Protein AF-A0A8X6W849-F1 (afdb_monomer_lite)

Organism: Trichonephila clavipes (NCBI:txid2585209)

Secondary structure (DSSP, 8-state):
-PPPPPPP---TT---PPP---------EEE-TTT-EEEEE-SSS--EEEEPPPEEESSHHHHHHHT--GGGTTTEEEEEETTTTEEEEEE-TT-EEEE-HHHHHHHT--SEEEESS-----

Sequence (122 aa):
MTQLPLPITLNNGEWEVGLVDLIYPHTWYNIRNDNNIFGFDVGNGELLVRRVPPGCYETVPDILKGMHLELHQNKIEFIYHSVTKKVKIKLGDQARVVLYKGLAELLGFEPGEYKNQWKVHT

Foldseek 3Di:
DDDDDDDDDDPPPPDDDDDDDPPPPQDWLFFDPVQFKKWKDQQPPDIDIDGQDGDTHRAPVVSVVSVDDPVRCVAWPWDADPVVRAIAIDGDPNMKMAHAPRRQVSRVHDGGMDDDDDDDDD

Structure (mmCIF, N/CA/C/O backbone):
data_AF-A0A8X6W849-F1
#
_entry.id   AF-A0A8X6W849-F1
#
loop_
_atom_site.group_PDB
_atom_site.id
_atom_site.type_symbol
_atom_site.label_atom_id
_atom_site.label_alt_id
_atom_site.label_comp_id
_atom_site.label_asym_id
_atom_site.label_entity_id
_atom_site.label_seq_id
_atom_site.pdbx_PDB_ins_code
_atom_site.Cartn_x
_atom_site.Cartn_y
_atom_site.Cartn_z
_atom_site.occupancy
_atom_site.B_iso_or_equiv
_atom_site.auth_seq_id
_atom_site.auth_comp_id
_atom_site.auth_asym_id
_atom_site.auth_atom_id
_atom_site.pdbx_PDB_model_num
ATOM 1 N N . MET A 1 1 ? 40.664 3.142 -15.317 1.00 35.19 1 MET A N 1
ATOM 2 C CA . MET A 1 1 ? 40.661 3.902 -16.583 1.00 35.19 1 MET A CA 1
ATOM 3 C C . MET A 1 1 ? 39.587 3.309 -17.476 1.00 35.19 1 MET A C 1
ATOM 5 O O . MET A 1 1 ? 39.587 2.098 -17.643 1.00 35.19 1 MET A O 1
ATOM 9 N N . THR A 1 2 ? 38.655 4.113 -17.979 1.00 46.81 2 THR A N 1
ATOM 10 C CA . THR A 1 2 ? 37.614 3.688 -18.927 1.00 46.81 2 THR A CA 1
ATOM 11 C C . THR A 1 2 ? 38.080 4.011 -20.345 1.00 46.81 2 THR A C 1
ATOM 13 O O . THR A 1 2 ? 38.372 5.162 -20.658 1.00 46.81 2 THR A O 1
ATOM 16 N N . GLN A 1 3 ? 38.222 2.984 -21.180 1.00 65.44 3 GLN A N 1
ATOM 17 C CA . GLN A 1 3 ? 38.647 3.115 -22.574 1.00 65.44 3 GLN A CA 1
ATOM 18 C C . GLN A 1 3 ? 37.417 3.402 -23.448 1.00 65.44 3 GLN A C 1
ATOM 20 O O . GLN A 1 3 ? 36.373 2.777 -23.263 1.00 65.44 3 GLN A O 1
ATOM 25 N N . LEU A 1 4 ? 37.520 4.364 -24.369 1.00 64.75 4 LEU A N 1
ATOM 26 C CA . LEU A 1 4 ? 36.451 4.662 -25.327 1.00 64.75 4 LEU A CA 1
ATOM 27 C C . LEU A 1 4 ? 36.295 3.493 -26.319 1.00 64.75 4 LEU A C 1
ATOM 29 O O . LEU A 1 4 ? 37.313 2.955 -26.764 1.00 64.75 4 LEU A O 1
ATOM 33 N N . PRO A 1 5 ? 35.059 3.097 -26.677 1.00 63.44 5 PRO A N 1
ATOM 34 C CA . PRO A 1 5 ? 34.838 2.031 -27.646 1.00 63.44 5 PRO A CA 1
ATOM 35 C C . PRO A 1 5 ? 35.372 2.453 -29.019 1.00 63.44 5 PRO A C 1
ATOM 37 O O . PRO A 1 5 ? 35.095 3.554 -29.496 1.00 63.44 5 PRO A O 1
ATOM 40 N N . LEU A 1 6 ? 36.161 1.576 -29.641 1.00 78.94 6 LEU A N 1
ATOM 41 C CA . LEU A 1 6 ? 36.692 1.791 -30.984 1.00 78.94 6 LEU A CA 1
ATOM 42 C C . LEU A 1 6 ? 35.656 1.358 -32.035 1.00 78.94 6 LEU A C 1
ATOM 44 O O . LEU A 1 6 ? 34.946 0.375 -31.810 1.00 78.94 6 LEU A O 1
ATOM 48 N N . PRO A 1 7 ? 35.569 2.055 -33.181 1.00 75.75 7 PRO A N 1
ATOM 49 C CA . PRO A 1 7 ? 34.716 1.638 -34.287 1.00 75.75 7 PRO A CA 1
ATOM 50 C C . PRO A 1 7 ? 35.079 0.223 -34.746 1.00 75.75 7 PRO A C 1
ATOM 52 O O . PRO A 1 7 ? 36.253 -0.064 -34.988 1.00 75.75 7 PRO A O 1
ATOM 55 N N . ILE A 1 8 ? 34.080 -0.651 -34.883 1.00 73.38 8 ILE A N 1
ATOM 56 C CA . ILE A 1 8 ? 34.276 -1.974 -35.475 1.00 73.38 8 ILE A CA 1
ATOM 57 C C . ILE A 1 8 ? 34.063 -1.858 -36.988 1.00 73.38 8 ILE A C 1
ATOM 59 O O . ILE A 1 8 ? 33.007 -1.423 -37.450 1.00 73.38 8 ILE A O 1
ATOM 63 N N . THR A 1 9 ? 35.085 -2.193 -37.770 1.00 72.75 9 THR A N 1
ATOM 64 C CA . THR A 1 9 ? 34.986 -2.215 -39.232 1.00 72.75 9 THR A CA 1
ATOM 65 C C . THR A 1 9 ? 34.502 -3.595 -39.646 1.00 72.75 9 THR A C 1
ATOM 67 O O . THR A 1 9 ? 35.255 -4.565 -39.580 1.00 72.75 9 THR A O 1
ATOM 70 N N . LEU A 1 10 ? 33.231 -3.697 -40.032 1.00 70.88 10 LEU A N 1
ATOM 71 C CA . LEU A 1 10 ? 32.677 -4.929 -40.586 1.00 70.88 10 LEU A CA 1
ATOM 72 C C . LEU A 1 10 ? 33.149 -5.046 -42.037 1.00 70.88 10 LEU A C 1
ATOM 74 O O . LEU A 1 10 ? 32.701 -4.293 -42.902 1.00 70.88 10 LEU A O 1
ATOM 78 N N . ASN A 1 11 ? 34.087 -5.955 -42.298 1.00 70.50 11 ASN A N 1
ATOM 79 C CA . ASN A 1 11 ? 34.530 -6.239 -43.659 1.00 70.50 11 ASN A CA 1
ATOM 80 C C . ASN A 1 11 ? 33.366 -6.834 -44.469 1.00 70.50 11 ASN A C 1
ATOM 82 O O . ASN A 1 11 ? 32.551 -7.594 -43.944 1.00 70.50 11 ASN A O 1
ATOM 86 N N . ASN A 1 12 ? 33.279 -6.442 -45.742 1.00 67.38 12 ASN A N 1
ATOM 87 C CA . ASN A 1 12 ? 32.173 -6.718 -46.661 1.00 67.38 12 ASN A CA 1
ATOM 88 C C . ASN A 1 12 ? 31.688 -8.184 -46.627 1.00 67.38 12 ASN A C 1
ATOM 90 O O . ASN A 1 12 ? 32.234 -9.033 -47.324 1.00 67.38 12 ASN A O 1
ATOM 94 N N . GLY A 1 13 ? 30.612 -8.443 -45.876 1.00 65.25 13 GLY A N 1
ATOM 95 C CA . GLY A 1 13 ? 29.855 -9.699 -45.913 1.00 65.25 13 GLY A CA 1
ATOM 96 C C . GLY A 1 13 ? 30.163 -10.728 -44.820 1.00 65.25 13 GLY A C 1
ATOM 97 O O . GLY A 1 13 ? 29.490 -11.750 -44.786 1.00 65.25 13 GLY A O 1
ATOM 98 N N . GLU A 1 14 ? 31.111 -10.477 -43.912 1.00 71.25 14 GLU A N 1
ATOM 99 C CA . GLU A 1 14 ? 31.490 -11.427 -42.845 1.00 71.25 14 GLU A CA 1
ATOM 100 C C . GLU A 1 14 ? 30.859 -11.079 -41.488 1.00 71.25 14 GLU A C 1
ATOM 102 O O . GLU A 1 14 ? 31.530 -11.031 -40.457 1.00 71.25 14 GLU A O 1
ATOM 107 N N . TRP A 1 15 ? 29.561 -10.786 -41.467 1.00 74.69 15 TRP A N 1
ATOM 108 C CA . TRP A 1 15 ? 28.848 -10.588 -40.210 1.00 74.69 15 TRP A CA 1
ATOM 109 C C . TRP A 1 15 ? 27.483 -11.264 -40.240 1.00 74.69 15 TRP A C 1
ATOM 111 O O . TRP A 1 15 ? 26.757 -11.202 -41.228 1.00 74.69 15 TRP A O 1
ATOM 121 N N . GLU A 1 16 ? 27.128 -11.883 -39.119 1.00 69.06 16 GLU A N 1
ATOM 122 C CA . GLU A 1 16 ? 25.797 -12.413 -38.844 1.00 69.06 16 GLU A CA 1
ATOM 123 C C . GLU A 1 16 ? 25.226 -11.647 -37.647 1.00 69.06 16 GLU A C 1
ATOM 125 O O . GLU A 1 16 ? 25.902 -11.461 -36.633 1.00 69.06 16 GLU A O 1
ATOM 130 N N . VAL A 1 17 ? 23.987 -11.164 -37.759 1.00 73.25 17 VAL A N 1
ATOM 131 C CA . VAL A 1 17 ? 23.263 -10.554 -36.635 1.00 73.25 17 VAL A CA 1
ATOM 132 C C . VAL A 1 17 ? 22.345 -11.607 -36.036 1.00 73.25 17 VAL A C 1
ATOM 134 O O . VAL A 1 17 ? 21.417 -12.079 -36.687 1.00 73.25 17 VAL A O 1
ATOM 137 N N . GLY A 1 18 ? 22.597 -11.952 -34.776 1.00 75.31 18 GLY A N 1
ATOM 138 C CA . GLY A 1 18 ? 21.666 -12.702 -33.943 1.00 75.31 18 GLY A CA 1
ATOM 139 C C . GLY A 1 18 ? 20.829 -11.739 -33.109 1.00 75.31 18 GLY A C 1
ATOM 140 O O . GLY A 1 18 ? 21.379 -10.926 -32.366 1.00 75.31 18 GLY A O 1
ATOM 141 N N . LEU A 1 19 ? 19.505 -11.822 -33.222 1.00 78.12 19 LEU A N 1
ATOM 142 C CA . LEU A 1 19 ? 18.597 -11.127 -32.315 1.00 78.12 19 LEU A CA 1
ATOM 143 C C . LEU A 1 19 ? 18.503 -11.948 -31.028 1.00 78.12 19 LEU A C 1
ATOM 145 O O . LEU A 1 19 ? 18.169 -13.131 -31.074 1.00 78.12 19 LEU A O 1
ATOM 149 N N . VAL A 1 20 ? 18.833 -11.338 -29.893 1.00 73.56 20 VAL A N 1
ATOM 150 C CA . VAL A 1 20 ? 18.708 -11.982 -28.585 1.00 73.56 20 VAL A CA 1
ATOM 151 C C . VAL A 1 20 ? 17.791 -11.146 -27.707 1.00 73.56 20 VAL A C 1
ATOM 153 O O . VAL A 1 20 ? 17.987 -9.939 -27.562 1.00 73.56 20 VAL A O 1
ATOM 156 N N . ASP A 1 21 ? 16.797 -11.798 -27.113 1.00 68.38 21 ASP A N 1
ATOM 157 C CA . ASP A 1 21 ? 15.963 -11.186 -26.088 1.00 68.38 21 ASP A CA 1
ATOM 158 C C . ASP A 1 21 ? 16.651 -11.344 -24.731 1.00 68.38 21 ASP A C 1
ATOM 160 O O . ASP A 1 21 ? 16.772 -12.439 -24.179 1.00 68.38 21 ASP A O 1
ATOM 164 N N . LEU A 1 22 ? 17.110 -10.226 -24.175 1.00 68.88 22 LEU A N 1
ATOM 165 C CA . LEU A 1 22 ? 17.588 -10.153 -22.798 1.00 68.88 22 LEU A CA 1
ATOM 166 C C . LEU A 1 22 ? 16.388 -9.956 -21.872 1.00 68.88 22 LEU A C 1
ATOM 168 O O . LEU A 1 22 ? 15.987 -8.833 -21.569 1.00 68.88 22 LEU A O 1
ATOM 172 N N . ILE A 1 23 ? 15.819 -11.060 -21.395 1.00 64.31 23 ILE A N 1
ATOM 173 C CA . ILE A 1 23 ? 14.851 -11.019 -20.299 1.00 64.31 23 ILE A CA 1
ATOM 174 C C . ILE A 1 23 ? 15.654 -10.861 -19.007 1.00 64.31 23 ILE A C 1
ATOM 176 O O . ILE A 1 23 ? 16.239 -11.826 -18.525 1.00 64.31 23 ILE A O 1
ATOM 180 N N . TYR A 1 24 ? 15.716 -9.646 -18.458 1.00 59.03 24 TYR A N 1
ATOM 181 C CA . TYR A 1 24 ? 16.310 -9.389 -17.143 1.00 59.03 24 TYR A CA 1
ATOM 182 C C . TYR A 1 24 ? 15.243 -9.619 -16.059 1.00 59.03 24 TYR A C 1
ATOM 184 O O . TYR A 1 24 ? 14.346 -8.788 -15.909 1.00 59.03 24 TYR A O 1
ATOM 192 N N . PRO A 1 25 ? 15.281 -10.731 -15.301 1.00 58.06 25 PRO A N 1
ATOM 193 C CA . PRO A 1 25 ? 14.161 -11.132 -14.455 1.00 58.06 25 PRO A CA 1
ATOM 194 C C . PRO A 1 25 ? 14.149 -10.444 -13.080 1.00 58.06 25 PRO A C 1
ATOM 196 O O . PRO A 1 25 ? 13.380 -10.842 -12.208 1.00 58.06 25 PRO A O 1
ATOM 199 N N . HIS A 1 26 ? 14.962 -9.409 -12.847 1.00 53.34 26 HIS A N 1
ATOM 200 C CA . HIS A 1 26 ? 14.900 -8.672 -11.585 1.00 53.34 26 HIS A CA 1
ATOM 201 C C . HIS A 1 26 ? 13.834 -7.580 -11.656 1.00 53.34 26 HIS A C 1
ATOM 203 O O . HIS A 1 26 ? 14.068 -6.466 -12.122 1.00 53.34 26 HIS A O 1
ATOM 209 N N . THR A 1 27 ? 12.643 -7.907 -11.165 1.00 60.16 27 THR A N 1
ATOM 210 C CA . THR A 1 27 ? 11.601 -6.919 -10.881 1.00 60.16 27 THR A CA 1
ATOM 211 C C . THR A 1 27 ? 11.840 -6.350 -9.483 1.00 60.16 27 THR A C 1
ATOM 213 O O . THR A 1 27 ? 11.502 -6.987 -8.491 1.00 60.16 27 THR A O 1
ATOM 216 N N . TRP A 1 28 ? 12.449 -5.166 -9.386 1.00 66.62 28 TRP A N 1
ATOM 217 C CA . TRP A 1 28 ? 12.502 -4.419 -8.125 1.00 66.62 28 TRP A CA 1
ATOM 218 C C . TRP A 1 28 ? 11.228 -3.597 -7.938 1.00 66.62 28 TRP A C 1
ATOM 220 O O . TRP A 1 28 ? 10.753 -2.942 -8.870 1.00 66.62 28 TRP A O 1
ATOM 230 N N . TYR A 1 29 ? 10.709 -3.572 -6.714 1.00 78.62 29 TYR A N 1
ATOM 231 C CA . TYR A 1 29 ? 9.641 -2.664 -6.325 1.00 78.62 29 TYR A CA 1
ATOM 232 C C . TYR A 1 29 ? 10.256 -1.337 -5.879 1.00 78.62 29 TYR A C 1
ATOM 234 O O . TYR A 1 29 ? 10.886 -1.239 -4.825 1.00 78.62 29 TYR A O 1
ATOM 242 N N . ASN A 1 30 ? 10.091 -0.309 -6.710 1.00 86.00 30 ASN A N 1
ATOM 243 C CA . ASN A 1 30 ? 10.687 1.003 -6.477 1.00 86.00 30 ASN A CA 1
ATOM 244 C C . ASN A 1 30 ? 9.748 1.894 -5.663 1.00 86.00 30 ASN A C 1
ATOM 246 O O . ASN A 1 30 ? 8.722 2.364 -6.168 1.00 86.00 30 ASN A O 1
ATOM 250 N N . ILE A 1 31 ? 10.145 2.178 -4.425 1.00 90.31 31 ILE A N 1
ATOM 251 C CA . ILE A 1 31 ? 9.467 3.137 -3.557 1.00 90.31 31 ILE A CA 1
ATOM 252 C C . ILE A 1 31 ? 10.231 4.458 -3.594 1.00 90.31 31 ILE A C 1
ATOM 254 O O . ILE A 1 31 ? 11.437 4.524 -3.362 1.00 90.31 31 ILE A O 1
ATOM 258 N N . ARG A 1 32 ? 9.509 5.526 -3.902 1.00 90.56 32 ARG A N 1
ATOM 259 C CA . ARG A 1 32 ? 9.969 6.899 -4.078 1.00 90.56 32 ARG A CA 1
ATOM 260 C C . ARG A 1 32 ? 9.207 7.813 -3.120 1.00 90.56 32 ARG A C 1
ATOM 262 O O . ARG A 1 32 ? 8.144 7.469 -2.616 1.00 90.56 32 ARG A O 1
ATOM 269 N N . ASN A 1 33 ? 9.731 9.010 -2.882 1.00 91.06 33 ASN A N 1
ATOM 270 C CA . ASN A 1 33 ? 9.129 9.961 -1.937 1.00 91.06 33 ASN A CA 1
ATOM 271 C C . ASN A 1 33 ? 7.713 10.434 -2.316 1.00 91.06 33 ASN A C 1
ATOM 273 O O . ASN A 1 33 ? 7.003 10.975 -1.472 1.00 91.06 33 ASN A O 1
ATOM 277 N N . ASP A 1 34 ? 7.317 10.268 -3.575 1.00 90.44 34 ASP A N 1
ATOM 278 C CA . ASP A 1 34 ? 6.013 10.637 -4.121 1.00 90.44 34 ASP A CA 1
ATOM 279 C C . ASP A 1 34 ? 4.987 9.492 -4.082 1.00 90.44 34 ASP A C 1
ATOM 281 O O . ASP A 1 34 ? 3.788 9.751 -4.180 1.00 90.44 34 ASP A O 1
ATOM 285 N N . ASN A 1 35 ? 5.420 8.238 -3.902 1.00 90.31 35 ASN A N 1
ATOM 286 C CA . ASN A 1 35 ? 4.552 7.059 -3.978 1.00 90.31 35 ASN A CA 1
ATOM 287 C C . ASN A 1 35 ? 4.541 6.200 -2.697 1.00 90.31 35 ASN A C 1
ATOM 289 O O . ASN A 1 35 ? 4.007 5.097 -2.723 1.00 90.31 35 ASN A O 1
ATOM 293 N N . ASN A 1 36 ? 5.088 6.698 -1.581 1.00 93.56 36 ASN A N 1
ATOM 294 C CA . ASN A 1 36 ? 5.376 5.917 -0.371 1.00 93.56 36 ASN A CA 1
ATOM 295 C C . ASN A 1 36 ? 4.464 6.181 0.836 1.00 93.56 36 ASN A C 1
ATOM 297 O O . ASN A 1 36 ? 4.811 5.801 1.954 1.00 93.56 36 ASN A O 1
ATOM 301 N N . ILE A 1 37 ? 3.334 6.859 0.648 1.00 93.81 37 ILE A N 1
ATOM 302 C CA . ILE A 1 37 ? 2.473 7.320 1.746 1.00 93.81 37 ILE A CA 1
ATOM 303 C C . ILE A 1 37 ? 1.310 6.347 1.968 1.00 93.81 37 ILE A C 1
ATOM 305 O O . ILE A 1 37 ? 0.655 5.931 1.012 1.00 93.81 37 ILE A O 1
ATOM 309 N N . PHE A 1 38 ? 1.016 6.033 3.230 1.00 94.44 38 PHE A N 1
ATOM 310 C CA . PHE A 1 38 ? -0.197 5.327 3.649 1.00 94.44 38 PHE A CA 1
ATOM 311 C C . PHE A 1 38 ? -0.745 5.913 4.954 1.00 94.44 38 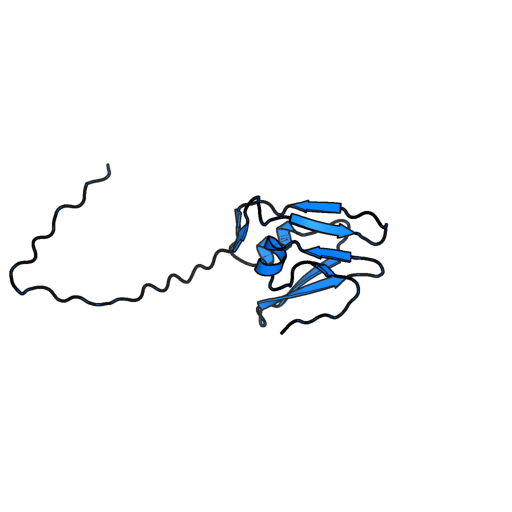PHE A C 1
ATOM 313 O O . PHE A 1 38 ? -0.001 6.463 5.768 1.00 94.44 38 PHE A O 1
ATOM 320 N N . GLY A 1 39 ? -2.058 5.816 5.142 1.00 93.75 39 GLY A N 1
ATOM 321 C CA . GLY A 1 39 ? -2.751 6.236 6.355 1.00 93.75 39 GLY A CA 1
ATOM 322 C C . GLY A 1 39 ? -3.327 5.043 7.109 1.00 93.75 39 GLY A C 1
ATOM 323 O O . GLY A 1 39 ? -3.683 4.034 6.501 1.00 93.75 39 GLY A O 1
ATOM 324 N N . PHE A 1 40 ? -3.444 5.149 8.425 1.00 93.00 40 PHE A N 1
ATOM 325 C CA . PHE A 1 40 ? -4.118 4.155 9.250 1.00 93.00 40 PHE A CA 1
ATOM 326 C C . PHE A 1 40 ? -4.758 4.794 10.483 1.00 93.00 40 PHE A C 1
ATOM 328 O O . PHE A 1 40 ? -4.277 5.796 11.000 1.00 93.00 40 PHE A O 1
ATOM 335 N N . ASP A 1 41 ? -5.839 4.192 10.957 1.00 92.19 41 ASP A N 1
ATOM 336 C CA . ASP A 1 41 ? -6.519 4.539 12.205 1.00 92.19 41 ASP A CA 1
ATOM 337 C C . ASP A 1 41 ? -6.903 3.228 12.887 1.00 92.19 41 ASP A C 1
ATOM 339 O O . ASP A 1 41 ? -7.435 2.303 12.267 1.00 92.19 41 ASP A O 1
ATOM 343 N N . VAL A 1 42 ? -6.568 3.135 14.168 1.00 89.38 42 VAL A N 1
ATOM 344 C CA . VAL A 1 42 ? -6.715 1.927 14.985 1.00 89.38 42 VAL A CA 1
ATOM 345 C C . VAL A 1 42 ? -8.060 1.867 15.714 1.00 89.38 42 VAL A C 1
ATOM 347 O O . VAL A 1 42 ? -8.191 1.151 16.711 1.00 89.38 42 VAL A O 1
ATOM 350 N N . GLY A 1 43 ? -9.050 2.625 15.247 1.00 86.25 43 GLY A N 1
ATOM 351 C CA . GLY A 1 43 ? -10.375 2.751 15.849 1.00 86.25 43 GLY A CA 1
ATOM 352 C C . GLY A 1 43 ? -10.456 3.836 16.923 1.00 86.25 43 GLY A C 1
ATOM 353 O O . GLY A 1 43 ? -11.405 3.846 17.699 1.00 86.25 43 GLY A O 1
ATOM 354 N N . ASN A 1 44 ? -9.470 4.736 17.000 1.00 86.12 44 ASN A N 1
ATOM 355 C CA . ASN A 1 44 ? -9.523 5.914 17.874 1.00 86.12 44 ASN A CA 1
ATOM 356 C C . ASN A 1 44 ? -10.083 7.151 17.150 1.00 86.12 44 ASN A C 1
ATOM 358 O O . ASN A 1 44 ? -10.257 8.193 17.776 1.00 86.12 44 ASN A O 1
ATOM 362 N N . GLY A 1 45 ? -10.371 7.040 15.848 1.00 85.31 45 GLY A N 1
ATOM 363 C CA . GLY A 1 45 ? -10.863 8.143 15.025 1.00 85.31 45 GLY A CA 1
ATOM 364 C C . GLY A 1 45 ? -9.750 9.058 14.511 1.00 85.31 45 GLY A C 1
ATOM 365 O O . GLY A 1 45 ? -10.030 9.985 13.749 1.00 85.31 45 GLY A O 1
ATOM 366 N N . GLU A 1 46 ? -8.495 8.795 14.883 1.00 89.56 46 GLU A N 1
ATOM 367 C CA . GLU A 1 46 ? -7.333 9.578 14.483 1.00 89.56 46 GLU A CA 1
ATOM 368 C C . GLU A 1 46 ? -6.629 8.900 13.306 1.00 89.56 46 GLU A C 1
ATOM 370 O O . GLU A 1 46 ? -6.066 7.811 13.427 1.00 89.56 46 GLU A O 1
ATOM 375 N N . LEU A 1 47 ? -6.655 9.555 12.143 1.00 91.38 47 LEU A N 1
ATOM 376 C CA . LEU A 1 47 ? -5.944 9.079 10.962 1.00 91.38 47 LEU A CA 1
ATOM 377 C C . LEU A 1 47 ? -4.473 9.495 11.033 1.00 91.38 47 LEU A C 1
ATOM 379 O O . LEU A 1 47 ? -4.128 10.650 10.782 1.00 91.38 47 LEU A O 1
ATOM 383 N N . LEU A 1 48 ? -3.603 8.531 11.31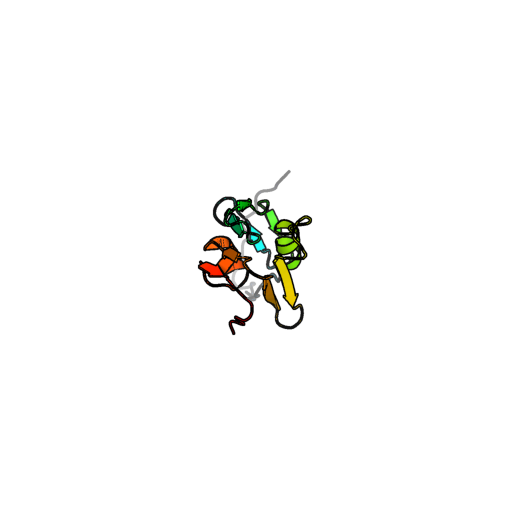3 1.00 92.19 48 LEU A N 1
ATOM 384 C CA . LEU A 1 48 ? -2.157 8.705 11.281 1.00 92.19 48 LEU A CA 1
ATOM 385 C C . LEU A 1 48 ? -1.622 8.407 9.884 1.00 92.19 48 LEU A C 1
ATOM 387 O O . LEU A 1 48 ? -1.985 7.412 9.262 1.00 92.19 48 LEU A O 1
ATOM 391 N N . VAL A 1 49 ? -0.713 9.251 9.401 1.00 92.88 49 VAL A N 1
ATOM 392 C CA . VAL A 1 49 ? -0.067 9.087 8.095 1.00 92.88 49 VAL A CA 1
ATOM 393 C C . VAL A 1 49 ? 1.391 8.699 8.297 1.00 92.88 49 VAL A C 1
ATOM 395 O O . VAL A 1 49 ? 2.122 9.348 9.046 1.00 92.88 49 VAL A O 1
ATOM 398 N N . ARG A 1 50 ? 1.831 7.643 7.613 1.00 92.62 50 ARG A N 1
ATOM 399 C CA . ARG A 1 50 ? 3.220 7.178 7.607 1.00 92.62 50 ARG A CA 1
ATOM 400 C C . ARG A 1 50 ? 3.753 7.045 6.190 1.00 92.62 50 ARG A C 1
ATOM 402 O O . ARG A 1 50 ? 3.009 6.997 5.211 1.00 92.62 50 ARG A O 1
ATOM 409 N N . ARG A 1 51 ? 5.082 7.002 6.106 1.00 93.31 51 ARG A N 1
ATOM 410 C CA . ARG A 1 51 ? 5.823 6.771 4.872 1.00 93.31 51 ARG A CA 1
ATOM 411 C C . ARG A 1 51 ? 6.632 5.494 4.976 1.00 93.31 51 ARG A C 1
ATOM 413 O O . ARG A 1 51 ? 7.318 5.289 5.975 1.00 93.31 51 ARG A O 1
ATOM 420 N N . VAL A 1 52 ? 6.580 4.680 3.931 1.00 93.31 52 VAL A N 1
ATOM 421 C CA . VAL A 1 52 ? 7.551 3.604 3.730 1.00 93.31 52 VAL A CA 1
ATOM 422 C C . VAL A 1 52 ? 8.875 4.245 3.298 1.00 93.31 52 VAL A C 1
ATOM 424 O O . VAL A 1 52 ? 8.852 5.171 2.479 1.00 93.31 52 VAL A O 1
ATOM 427 N N . PRO A 1 53 ? 10.030 3.826 3.839 1.00 92.50 53 PRO A N 1
ATOM 428 C CA . PRO A 1 53 ? 11.312 4.355 3.395 1.00 92.50 53 PRO A CA 1
ATOM 429 C C . PRO A 1 53 ? 11.475 4.228 1.868 1.00 92.50 53 PRO A C 1
ATOM 431 O O . PRO A 1 53 ? 11.119 3.201 1.296 1.00 92.50 53 PRO A O 1
ATOM 434 N N . PRO A 1 54 ? 11.962 5.267 1.173 1.00 92.44 54 PRO A N 1
ATOM 435 C CA . PRO A 1 54 ? 12.265 5.153 -0.247 1.00 92.44 54 PRO A CA 1
ATOM 436 C C . PRO A 1 54 ? 13.438 4.187 -0.459 1.00 92.44 54 PRO A C 1
ATOM 438 O O . PRO A 1 54 ? 14.392 4.176 0.321 1.00 92.44 54 PRO A O 1
ATOM 441 N N . GLY A 1 55 ? 13.383 3.393 -1.525 1.00 90.94 55 GLY A N 1
ATOM 442 C CA . GLY A 1 55 ? 14.402 2.392 -1.819 1.00 90.94 55 GLY A CA 1
ATOM 443 C C . GLY A 1 55 ? 13.984 1.386 -2.888 1.00 90.94 55 GLY A C 1
ATOM 444 O O . GLY A 1 55 ? 12.854 1.402 -3.387 1.00 90.94 55 GLY A O 1
ATOM 445 N N . CYS A 1 56 ? 14.923 0.504 -3.223 1.00 88.31 56 CYS A N 1
ATOM 446 C CA . CYS A 1 56 ? 14.700 -0.636 -4.104 1.00 88.31 56 CYS A CA 1
ATOM 447 C C . CYS A 1 56 ? 14.404 -1.862 -3.242 1.00 88.31 56 CYS A C 1
ATOM 449 O O . CYS A 1 56 ? 15.295 -2.374 -2.566 1.00 88.31 56 CYS A O 1
ATOM 451 N N . TYR A 1 57 ? 13.156 -2.316 -3.254 1.00 89.88 57 TYR A N 1
ATOM 452 C CA . TYR A 1 57 ? 12.732 -3.497 -2.513 1.00 89.88 57 TYR A CA 1
ATOM 453 C C . TYR A 1 57 ? 12.743 -4.712 -3.438 1.00 89.88 57 TYR A C 1
ATOM 455 O O . TYR A 1 57 ? 12.193 -4.667 -4.539 1.00 89.88 57 TYR A O 1
ATOM 463 N N . GLU A 1 58 ? 13.365 -5.806 -3.001 1.00 86.25 58 GLU A N 1
ATOM 464 C CA . GLU A 1 58 ? 13.426 -7.043 -3.787 1.00 86.25 58 GLU A CA 1
ATOM 465 C C . GLU A 1 58 ? 12.067 -7.741 -3.852 1.00 86.25 58 GLU A C 1
ATOM 467 O O . GLU A 1 58 ? 11.701 -8.299 -4.884 1.00 86.25 58 GLU A O 1
ATOM 472 N N . THR A 1 59 ? 11.296 -7.698 -2.761 1.00 88.62 59 THR A N 1
ATOM 473 C CA . THR A 1 59 ? 10.024 -8.416 -2.666 1.00 88.62 59 THR A CA 1
ATOM 474 C C . THR A 1 59 ? 8.923 -7.578 -2.008 1.00 88.62 59 THR A C 1
ATOM 476 O O . THR A 1 59 ? 9.188 -6.692 -1.194 1.00 88.62 59 THR A O 1
ATOM 479 N N . VAL A 1 60 ? 7.654 -7.885 -2.314 1.00 89.62 60 VAL A N 1
ATOM 480 C CA . VAL A 1 60 ? 6.490 -7.269 -1.643 1.00 89.62 60 VAL A CA 1
ATOM 481 C C . VAL A 1 60 ? 6.539 -7.440 -0.115 1.00 89.62 60 VAL A C 1
ATOM 483 O O . VAL A 1 60 ? 6.297 -6.459 0.586 1.00 89.62 60 VAL A O 1
ATOM 486 N N . PRO A 1 61 ? 6.893 -8.614 0.450 1.00 91.38 61 PRO A N 1
ATOM 487 C CA . PRO A 1 61 ? 7.136 -8.745 1.886 1.00 91.38 61 PRO A CA 1
ATOM 488 C C . PRO A 1 61 ? 8.096 -7.710 2.478 1.00 91.38 61 PRO A C 1
ATOM 490 O O . PRO A 1 61 ? 7.863 -7.258 3.596 1.00 91.38 61 PRO A O 1
ATOM 493 N N . ASP A 1 62 ? 9.141 -7.299 1.758 1.00 90.88 62 ASP A N 1
ATOM 494 C CA . ASP A 1 62 ? 10.088 -6.301 2.270 1.00 90.88 62 ASP A CA 1
ATOM 495 C C . ASP A 1 62 ? 9.462 -4.906 2.357 1.00 90.88 62 ASP A C 1
ATOM 497 O O . ASP A 1 62 ? 9.722 -4.164 3.305 1.00 90.88 62 ASP A O 1
ATOM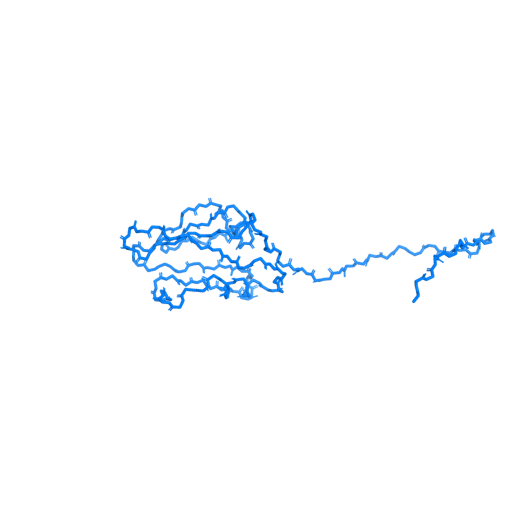 501 N N . ILE A 1 63 ? 8.555 -4.582 1.434 1.00 91.44 63 ILE A N 1
ATOM 502 C CA . ILE A 1 63 ? 7.729 -3.371 1.505 1.00 91.44 63 ILE A CA 1
ATOM 503 C C . ILE A 1 63 ? 6.803 -3.438 2.721 1.00 91.44 63 ILE A C 1
ATOM 505 O O . ILE A 1 63 ? 6.702 -2.477 3.485 1.00 91.44 63 ILE A O 1
ATOM 509 N N . LEU A 1 64 ? 6.157 -4.590 2.938 1.00 91.56 64 LEU A N 1
ATOM 510 C CA . LEU A 1 64 ? 5.244 -4.789 4.065 1.00 91.56 64 LEU A CA 1
ATOM 511 C C . LEU A 1 64 ? 5.958 -4.703 5.421 1.00 91.56 64 LEU A C 1
ATOM 513 O O . LEU A 1 64 ? 5.364 -4.199 6.372 1.00 91.56 64 LEU A O 1
ATOM 517 N N . LYS A 1 65 ? 7.235 -5.106 5.512 1.00 89.94 65 LYS A N 1
ATOM 518 C CA . LYS A 1 65 ? 8.072 -4.846 6.700 1.00 89.94 65 LYS A CA 1
ATOM 519 C C . LYS A 1 65 ? 8.214 -3.345 6.965 1.00 89.94 65 LYS A C 1
ATOM 521 O O . LYS A 1 65 ? 8.134 -2.924 8.111 1.00 89.94 65 LYS A O 1
ATOM 526 N N . GLY A 1 66 ? 8.361 -2.527 5.921 1.00 87.06 66 GLY A N 1
ATOM 527 C CA . GLY A 1 66 ? 8.391 -1.064 6.043 1.00 87.06 66 GLY A CA 1
ATOM 528 C C . GLY A 1 66 ? 7.047 -0.440 6.446 1.00 87.06 66 GLY A C 1
ATOM 529 O O . GLY A 1 66 ? 7.021 0.640 7.032 1.00 87.06 66 GLY A O 1
ATOM 530 N N . MET A 1 67 ? 5.933 -1.123 6.174 1.00 88.00 67 MET A N 1
ATOM 531 C CA . MET A 1 67 ? 4.585 -0.733 6.617 1.00 88.00 67 MET A CA 1
ATOM 532 C C . MET A 1 67 ? 4.208 -1.304 7.988 1.00 88.00 67 MET A C 1
ATOM 534 O O . MET A 1 67 ? 3.120 -1.026 8.494 1.00 88.00 67 MET A O 1
ATOM 538 N N . HIS A 1 68 ? 5.074 -2.119 8.584 1.00 84.62 68 HIS A N 1
ATOM 539 C CA . HIS A 1 68 ? 4.761 -2.869 9.783 1.00 84.62 68 HIS A CA 1
ATOM 540 C C . HIS A 1 68 ? 4.501 -1.943 10.983 1.00 84.62 68 HIS A C 1
ATOM 542 O O . HIS A 1 68 ? 5.280 -1.039 11.293 1.00 84.62 68 HIS A O 1
ATOM 548 N N . LEU A 1 69 ? 3.377 -2.169 11.666 1.00 83.31 69 LEU A N 1
ATOM 549 C CA . LEU A 1 69 ? 2.939 -1.386 12.820 1.00 83.31 69 LEU A CA 1
ATOM 550 C C . LEU A 1 69 ? 3.062 -2.242 14.086 1.00 83.31 69 LEU A C 1
ATOM 552 O O . LEU A 1 69 ? 2.073 -2.817 14.531 1.00 83.31 69 LEU A O 1
ATOM 556 N N . GLU A 1 70 ? 4.262 -2.324 14.671 1.00 77.81 70 GLU A N 1
ATOM 557 C CA . GLU A 1 70 ? 4.551 -3.180 15.842 1.00 77.81 70 GLU A CA 1
ATOM 558 C C . G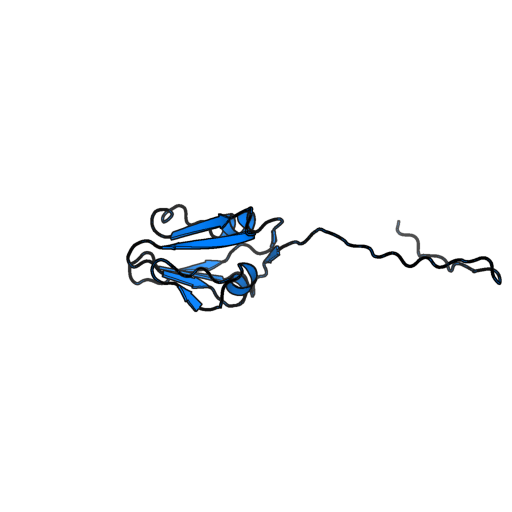LU A 1 70 ? 3.540 -3.004 16.989 1.00 77.81 70 GLU A C 1
ATOM 560 O O . GLU A 1 70 ? 3.039 -3.978 17.541 1.00 77.81 70 GLU A O 1
ATOM 565 N N . LEU A 1 71 ? 3.154 -1.760 17.288 1.00 75.25 71 LEU A N 1
ATOM 566 C CA . LEU A 1 71 ? 2.208 -1.431 18.364 1.00 75.25 71 LEU A CA 1
ATOM 567 C C . LEU A 1 71 ? 0.745 -1.799 18.054 1.00 75.25 71 LEU A C 1
ATOM 569 O O . LEU A 1 71 ? -0.110 -1.741 18.940 1.00 75.25 71 LEU A O 1
ATOM 573 N N . HIS A 1 72 ? 0.422 -2.128 16.801 1.00 80.75 72 HIS A N 1
ATOM 574 C CA . HIS A 1 72 ? -0.955 -2.270 16.319 1.00 80.75 72 HIS A CA 1
ATOM 575 C C . HIS A 1 72 ? -1.192 -3.537 15.487 1.00 80.75 72 HIS A C 1
ATOM 577 O O . HIS A 1 72 ? -2.229 -3.637 14.828 1.00 80.75 72 HIS A O 1
ATOM 583 N N . GLN A 1 73 ? -0.292 -4.525 15.557 1.00 75.12 73 GLN A N 1
ATOM 584 C CA . GLN A 1 73 ? -0.404 -5.804 14.834 1.00 75.12 73 GLN A CA 1
ATOM 585 C C . GLN A 1 73 ? -1.748 -6.509 15.075 1.00 75.12 73 GLN A C 1
ATOM 587 O O . GLN A 1 73 ? -2.316 -7.116 14.173 1.00 75.12 73 GLN A O 1
ATOM 592 N N . ASN A 1 74 ? -2.301 -6.366 16.280 1.00 81.25 74 ASN A N 1
ATOM 593 C CA . ASN A 1 74 ? -3.563 -6.987 16.688 1.00 81.25 74 ASN A CA 1
ATOM 594 C C . ASN A 1 74 ? -4.785 -6.374 15.974 1.00 81.25 74 ASN A C 1
ATOM 596 O O . ASN A 1 74 ? -5.875 -6.939 16.019 1.00 81.25 74 ASN A O 1
ATOM 600 N N . LYS A 1 75 ? -4.620 -5.189 15.372 1.00 85.69 75 LYS A N 1
ATOM 601 C CA . LYS A 1 75 ? -5.688 -4.404 14.739 1.00 85.69 75 LYS A CA 1
ATOM 602 C C . LYS A 1 75 ? -5.494 -4.235 13.239 1.00 85.69 75 LYS A C 1
ATOM 604 O O . LYS A 1 75 ? -6.485 -4.142 12.525 1.00 85.69 75 LYS A O 1
ATOM 609 N N . ILE A 1 76 ? -4.258 -4.153 12.758 1.00 89.00 76 ILE A N 1
ATOM 610 C CA . ILE A 1 76 ? -3.953 -3.974 11.338 1.00 89.00 76 ILE A CA 1
ATOM 611 C C . ILE A 1 76 ? -2.814 -4.921 10.978 1.00 89.00 76 ILE A C 1
ATOM 613 O O . ILE A 1 76 ? -1.695 -4.773 11.465 1.00 89.00 76 ILE A O 1
ATOM 617 N N . GLU A 1 77 ? -3.101 -5.877 10.100 1.00 89.62 77 GLU A N 1
ATOM 618 C CA . GLU A 1 77 ? -2.134 -6.867 9.633 1.00 89.62 77 GLU A CA 1
ATOM 619 C C . GLU A 1 77 ? -2.142 -6.920 8.100 1.00 89.62 77 GLU A C 1
ATOM 621 O O . GLU A 1 77 ? -3.190 -7.089 7.470 1.00 89.62 77 GLU A O 1
ATOM 626 N N . PHE A 1 78 ? -0.959 -6.796 7.495 1.00 89.50 78 PHE A N 1
ATOM 627 C CA . PHE A 1 78 ? -0.752 -6.999 6.063 1.00 89.50 78 PHE A CA 1
ATOM 628 C C . PHE A 1 78 ? -0.163 -8.387 5.834 1.00 89.50 78 PHE A C 1
ATOM 630 O O . PHE A 1 78 ? 0.897 -8.716 6.360 1.00 89.50 78 PHE A O 1
ATOM 637 N N . ILE A 1 79 ? -0.843 -9.198 5.032 1.00 90.50 79 ILE A N 1
ATOM 638 C CA . ILE A 1 79 ? -0.491 -10.597 4.797 1.00 90.50 79 ILE A CA 1
ATOM 639 C C . ILE A 1 79 ? -0.197 -10.780 3.323 1.00 90.50 79 ILE A C 1
ATOM 641 O O . ILE A 1 79 ? -1.050 -10.528 2.475 1.00 90.50 79 ILE A O 1
ATOM 645 N N . TYR A 1 80 ? 1.000 -11.260 3.017 1.00 90.94 80 TYR A N 1
ATOM 646 C CA . TYR A 1 80 ? 1.371 -11.622 1.659 1.00 90.94 80 TYR A CA 1
ATOM 647 C C . TYR A 1 80 ? 1.156 -13.115 1.417 1.00 90.94 80 TYR A C 1
ATOM 649 O O . TYR A 1 80 ? 1.694 -13.961 2.131 1.00 90.94 80 TYR A O 1
ATOM 657 N N . HIS A 1 81 ? 0.400 -13.448 0.376 1.00 89.56 81 HIS A N 1
ATOM 658 C CA . HIS A 1 81 ? 0.221 -14.820 -0.076 1.00 89.56 81 HIS A CA 1
ATOM 659 C C . HIS A 1 81 ? 1.240 -15.132 -1.178 1.00 89.56 81 HIS A C 1
ATOM 661 O O . HIS A 1 81 ? 1.094 -14.691 -2.315 1.00 89.56 81 HIS A O 1
ATOM 667 N N . SER A 1 82 ? 2.267 -15.926 -0.865 1.00 86.88 82 SER A N 1
ATOM 668 C CA . SER A 1 82 ? 3.379 -16.225 -1.782 1.00 86.88 82 SER A CA 1
ATOM 669 C C . SER A 1 82 ? 2.979 -16.975 -3.058 1.00 86.88 82 SER A C 1
ATOM 671 O O . SER A 1 82 ? 3.656 -16.813 -4.076 1.00 86.88 82 SER A O 1
ATOM 673 N N . VAL A 1 83 ? 1.897 -17.762 -3.008 1.00 87.06 83 VAL A N 1
ATOM 674 C CA . VAL A 1 83 ? 1.369 -18.548 -4.138 1.00 87.06 83 VAL A CA 1
ATOM 675 C C . VAL A 1 83 ? 0.559 -17.673 -5.088 1.00 87.06 83 VAL A C 1
ATOM 677 O O . VAL A 1 83 ? 0.819 -17.658 -6.284 1.00 87.06 83 VAL A O 1
ATOM 680 N N . THR A 1 84 ? -0.401 -16.910 -4.560 1.00 87.12 84 THR A N 1
ATOM 681 C CA . THR A 1 84 ? -1.272 -16.049 -5.377 1.00 87.12 84 THR A CA 1
ATOM 682 C C . THR A 1 84 ? -0.640 -14.697 -5.695 1.00 87.12 84 THR A C 1
ATOM 684 O O . THR A 1 84 ? -1.190 -13.954 -6.498 1.00 87.12 84 THR A O 1
ATOM 687 N N . LYS A 1 85 ? 0.497 -14.367 -5.063 1.00 85.06 85 LYS A N 1
ATOM 688 C CA . LYS A 1 85 ? 1.196 -13.073 -5.146 1.00 85.06 85 LYS A CA 1
ATOM 689 C C . LYS A 1 85 ? 0.339 -11.880 -4.707 1.00 85.06 85 LYS A C 1
ATOM 691 O O . LYS A 1 85 ? 0.657 -10.745 -5.041 1.00 85.06 85 LYS A O 1
ATOM 696 N N . LYS A 1 86 ? -0.718 -12.128 -3.928 1.00 88.06 86 LYS A N 1
ATOM 697 C CA . LYS A 1 86 ? -1.658 -11.102 -3.458 1.00 88.06 86 LYS A CA 1
ATOM 698 C C . LYS A 1 86 ? -1.355 -10.661 -2.036 1.00 88.06 86 LYS A C 1
ATOM 700 O O . LYS A 1 86 ? -0.963 -11.470 -1.193 1.00 88.06 86 LYS A O 1
ATOM 705 N N . VAL A 1 87 ? -1.611 -9.387 -1.767 1.00 91.12 87 VAL A N 1
ATOM 706 C CA . VAL A 1 87 ? -1.608 -8.823 -0.418 1.00 91.12 87 VAL A CA 1
ATOM 707 C C . VAL A 1 87 ? -3.039 -8.808 0.107 1.00 91.12 87 VAL A C 1
ATOM 709 O O . VAL A 1 87 ? -3.981 -8.476 -0.606 1.00 91.12 87 VAL A O 1
ATOM 712 N N . LYS A 1 88 ? -3.210 -9.183 1.370 1.00 90.31 88 LYS A N 1
ATOM 713 C CA . LYS A 1 88 ? -4.472 -9.116 2.097 1.00 90.31 88 LYS A CA 1
ATOM 714 C C . LYS A 1 88 ? -4.295 -8.210 3.304 1.00 90.31 88 LYS A C 1
ATOM 716 O O . LYS A 1 88 ? -3.315 -8.336 4.031 1.00 90.31 88 LYS A O 1
ATOM 721 N N . ILE A 1 89 ? -5.264 -7.333 3.532 1.00 90.19 89 ILE A N 1
ATOM 722 C CA . ILE A 1 89 ? -5.318 -6.488 4.725 1.00 90.19 89 ILE A CA 1
ATOM 723 C C . ILE A 1 89 ? -6.343 -7.107 5.670 1.00 90.19 89 ILE A C 1
ATOM 725 O O . ILE A 1 89 ? -7.506 -7.292 5.300 1.00 90.19 89 ILE A O 1
ATOM 729 N N . LYS A 1 90 ? -5.917 -7.461 6.879 1.00 89.12 90 LYS A N 1
ATOM 730 C CA . LYS A 1 90 ? -6.826 -7.757 7.982 1.00 89.12 90 LYS A CA 1
ATOM 731 C C . LYS A 1 90 ? -6.938 -6.521 8.857 1.00 89.12 90 LYS A C 1
ATOM 733 O O . LYS A 1 90 ? -5.936 -5.979 9.314 1.00 89.12 90 LYS A O 1
ATOM 738 N N . LEU A 1 91 ? -8.178 -6.113 9.080 1.00 89.94 91 LEU A N 1
ATOM 739 C CA . LEU A 1 91 ? -8.540 -5.009 9.953 1.00 89.94 91 LEU A CA 1
ATOM 740 C C . LEU A 1 91 ? -9.368 -5.578 11.105 1.00 89.94 91 LEU A C 1
ATOM 742 O O . LEU A 1 91 ? -10.254 -6.409 10.882 1.00 89.94 91 LEU A O 1
ATOM 746 N N . GLY A 1 92 ? -9.030 -5.164 12.320 1.00 86.00 92 GLY A N 1
ATOM 747 C CA . GLY A 1 92 ? -9.847 -5.352 13.510 1.00 86.00 92 GLY A CA 1
ATOM 748 C C . GLY A 1 92 ? -11.019 -4.374 13.530 1.00 86.00 92 GLY A C 1
ATOM 749 O O . GLY A 1 92 ? -11.133 -3.497 12.670 1.00 86.00 92 GLY A O 1
ATOM 750 N N . ASP A 1 93 ? -11.884 -4.521 14.529 1.00 83.00 93 ASP A N 1
ATOM 751 C CA . ASP A 1 93 ? -13.078 -3.689 14.653 1.00 83.00 93 ASP A CA 1
ATOM 752 C C . ASP A 1 93 ? -12.719 -2.203 14.703 1.00 83.00 93 ASP A C 1
ATOM 754 O O . ASP A 1 93 ? -11.813 -1.785 15.426 1.00 83.00 93 ASP A O 1
ATOM 758 N N . GLN A 1 94 ? -13.445 -1.413 13.906 1.00 86.19 94 GLN A N 1
ATOM 759 C CA . GLN A 1 94 ? -13.296 0.043 13.786 1.00 86.19 94 GLN A CA 1
ATOM 760 C C . GLN A 1 94 ? -11.948 0.519 13.214 1.00 86.19 94 GLN A C 1
ATOM 762 O O . GLN A 1 94 ? -11.768 1.722 13.026 1.00 86.19 94 GLN A O 1
ATOM 767 N N . ALA A 1 95 ? -11.023 -0.386 12.879 1.00 90.12 95 ALA A N 1
ATOM 768 C CA . ALA A 1 95 ? -9.772 -0.028 12.229 1.00 90.12 95 ALA A CA 1
ATOM 769 C C . ALA A 1 95 ? -9.985 0.275 10.739 1.00 90.12 95 ALA A C 1
ATOM 771 O O . ALA A 1 95 ? -10.823 -0.327 10.057 1.00 90.12 95 ALA A O 1
ATOM 772 N N . ARG A 1 96 ? -9.177 1.194 10.215 1.00 91.31 96 ARG A N 1
ATOM 773 C CA . ARG A 1 96 ? -9.172 1.552 8.797 1.00 91.31 96 ARG A CA 1
ATOM 774 C C . ARG A 1 96 ? -7.763 1.806 8.294 1.00 91.31 96 ARG A C 1
ATOM 776 O O . ARG A 1 96 ? -6.901 2.288 9.026 1.00 91.31 96 ARG A O 1
ATOM 783 N N . VAL A 1 97 ? -7.553 1.509 7.019 1.00 93.38 97 VAL A N 1
ATOM 784 C CA . VAL A 1 97 ? -6.313 1.798 6.293 1.00 93.38 97 VAL A CA 1
ATOM 785 C C . VAL A 1 97 ? -6.656 2.618 5.063 1.00 93.38 97 VAL A C 1
ATOM 787 O O . VAL A 1 97 ? -7.612 2.317 4.357 1.00 93.38 97 VAL A O 1
ATOM 790 N N . VAL A 1 98 ? -5.872 3.653 4.795 1.00 94.62 98 VAL A N 1
ATOM 791 C CA . VAL A 1 98 ? -5.973 4.472 3.590 1.00 94.62 98 VAL A CA 1
ATOM 792 C C . VAL A 1 98 ? -4.741 4.204 2.741 1.00 94.62 98 VAL A C 1
ATOM 794 O O . VAL A 1 98 ? -3.618 4.506 3.151 1.00 94.62 98 VAL A O 1
ATOM 797 N N . LEU A 1 99 ? -4.946 3.639 1.553 1.00 93.94 99 LEU A N 1
ATOM 798 C CA . LEU A 1 99 ? -3.884 3.468 0.570 1.00 93.94 99 LEU A CA 1
ATOM 799 C C . LEU A 1 99 ? -3.977 4.587 -0.462 1.00 93.94 99 LEU A C 1
ATOM 801 O O . LEU A 1 99 ? -4.976 4.724 -1.170 1.00 93.94 99 LEU A O 1
ATOM 805 N N . TYR A 1 100 ? -2.922 5.392 -0.547 1.00 94.38 100 TYR A N 1
ATOM 806 C CA . TYR A 1 100 ? -2.790 6.411 -1.583 1.00 94.38 100 TYR A CA 1
ATOM 807 C C . TYR A 1 100 ? -2.328 5.770 -2.887 1.00 94.38 100 TYR A C 1
ATOM 809 O O . TYR A 1 100 ? -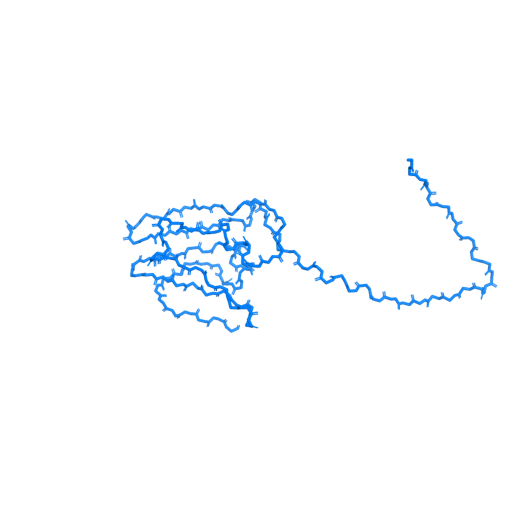1.723 4.700 -2.873 1.00 94.38 100 TYR A O 1
ATOM 817 N N . LYS A 1 101 ? -2.576 6.458 -4.007 1.00 92.44 101 LYS A N 1
ATOM 818 C CA . LYS A 1 101 ? -2.392 5.930 -5.366 1.00 92.44 101 LYS A CA 1
ATOM 819 C C . LYS A 1 101 ? -1.108 5.120 -5.561 1.00 92.44 101 LYS A C 1
ATOM 821 O O . LYS A 1 101 ? -1.181 3.974 -5.980 1.00 92.44 101 LYS A O 1
ATOM 826 N N . GLY A 1 102 ? 0.032 5.688 -5.173 1.00 90.50 102 GLY A N 1
ATOM 827 C CA . GLY A 1 102 ? 1.338 5.051 -5.320 1.00 90.50 102 GLY A CA 1
ATOM 828 C C . GLY A 1 102 ? 1.451 3.677 -4.655 1.00 90.50 102 GLY A C 1
ATOM 829 O O . GLY A 1 102 ? 1.727 2.688 -5.329 1.00 90.50 102 GLY A O 1
ATOM 830 N N . LEU A 1 103 ? 1.209 3.605 -3.342 1.00 91.00 103 LEU A N 1
ATOM 831 C CA . LEU A 1 103 ? 1.281 2.343 -2.597 1.00 91.00 103 LEU A CA 1
ATOM 832 C C . LEU A 1 103 ? 0.116 1.403 -2.921 1.00 91.00 103 LEU A C 1
ATOM 834 O O . LEU A 1 103 ? 0.306 0.191 -2.894 1.00 91.00 103 LEU A O 1
ATOM 838 N N . ALA A 1 104 ? -1.069 1.936 -3.228 1.00 92.00 104 ALA A N 1
ATOM 839 C CA . ALA A 1 104 ? -2.222 1.131 -3.612 1.00 92.00 104 ALA A CA 1
ATOM 840 C C . ALA A 1 104 ? -1.915 0.316 -4.873 1.00 92.00 104 ALA A C 1
ATOM 842 O O . ALA A 1 104 ? -1.948 -0.912 -4.829 1.00 92.00 104 ALA A O 1
ATOM 843 N N . GLU A 1 105 ? -1.511 0.988 -5.954 1.00 90.38 105 GLU A N 1
ATOM 844 C CA . GLU A 1 105 ? -1.191 0.353 -7.236 1.00 90.38 105 GLU A CA 1
ATOM 845 C C . GLU A 1 105 ? -0.031 -0.645 -7.092 1.00 90.38 105 GLU A C 1
ATOM 847 O O . GLU A 1 105 ? -0.103 -1.758 -7.611 1.00 90.38 105 GLU A O 1
ATOM 852 N N . LEU A 1 106 ? 1.001 -0.294 -6.314 1.00 88.88 106 LEU A N 1
ATOM 853 C CA . LEU A 1 106 ? 2.159 -1.157 -6.051 1.00 88.88 106 LEU A CA 1
ATOM 854 C C . LEU A 1 106 ? 1.780 -2.477 -5.358 1.00 88.88 106 LEU A C 1
ATOM 856 O O . LEU A 1 106 ? 2.386 -3.516 -5.617 1.00 88.88 106 LEU A O 1
ATOM 860 N N . LEU A 1 107 ? 0.795 -2.432 -4.460 1.00 89.44 107 LEU A N 1
ATOM 861 C CA . LEU A 1 107 ? 0.339 -3.579 -3.674 1.00 89.44 107 LEU A CA 1
ATOM 862 C C . LEU A 1 107 ? -0.858 -4.309 -4.314 1.00 89.44 107 LEU A C 1
ATOM 864 O O . LEU A 1 107 ? -1.332 -5.295 -3.747 1.00 89.44 107 LEU A O 1
ATOM 868 N N . GLY A 1 108 ? -1.328 -3.857 -5.482 1.00 89.19 108 GLY A N 1
ATOM 869 C CA . GLY A 1 108 ? -2.456 -4.456 -6.202 1.00 89.19 108 GLY A CA 1
ATOM 870 C C . GLY A 1 108 ? -3.834 -4.060 -5.659 1.00 89.19 108 GLY A C 1
ATOM 871 O O . GLY A 1 108 ? -4.778 -4.843 -5.743 1.00 89.19 108 GLY A O 1
ATOM 872 N N . PHE A 1 109 ? -3.948 -2.867 -5.081 1.00 90.25 109 PHE A N 1
ATOM 873 C CA . PHE A 1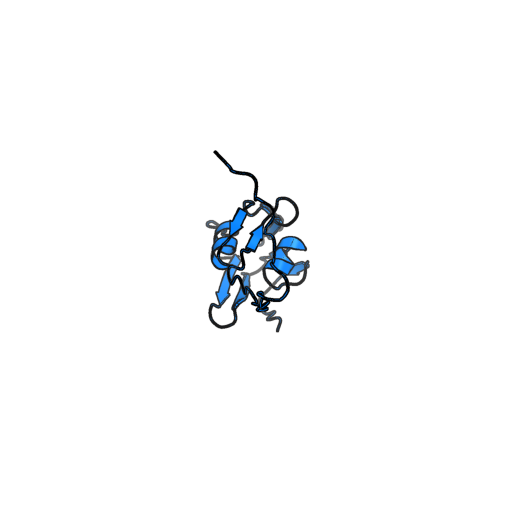 109 ? -5.176 -2.289 -4.541 1.00 90.25 109 PHE A CA 1
ATOM 874 C C . PHE A 1 109 ? -5.620 -1.062 -5.341 1.00 90.25 109 PHE A C 1
ATOM 876 O O . PHE A 1 109 ? -4.809 -0.363 -5.947 1.00 90.25 109 PHE A O 1
ATOM 883 N N . GLU A 1 110 ? -6.911 -0.738 -5.266 1.00 92.44 110 GLU A N 1
ATOM 884 C CA . GLU A 1 110 ? -7.399 0.563 -5.717 1.00 92.44 110 GLU A CA 1
ATOM 885 C C . GLU A 1 110 ? -7.058 1.655 -4.684 1.00 92.44 110 GLU A C 1
ATOM 887 O O . GLU A 1 110 ? -7.055 1.400 -3.474 1.00 92.44 110 GLU A O 1
ATOM 892 N N . PRO A 1 111 ? -6.764 2.892 -5.101 1.00 93.88 111 PRO A N 1
ATOM 893 C CA . PRO A 1 111 ? -6.535 3.981 -4.160 1.00 93.88 111 PRO A CA 1
ATOM 894 C C . PRO A 1 111 ? -7.817 4.266 -3.370 1.00 93.88 111 PRO A C 1
ATOM 896 O O . PRO A 1 111 ? -8.874 4.484 -3.961 1.00 93.88 111 PRO A O 1
ATOM 899 N N . GLY A 1 112 ? -7.744 4.290 -2.041 1.00 93.12 112 GLY A N 1
ATOM 900 C CA . GLY A 1 112 ? -8.938 4.506 -1.232 1.00 93.12 112 GLY A CA 1
ATOM 901 C C . GLY A 1 112 ? -8.824 4.094 0.227 1.00 93.12 112 GLY A C 1
ATOM 902 O O . GLY A 1 112 ? -7.762 3.724 0.732 1.00 93.12 112 GLY A O 1
ATOM 903 N N . GLU A 1 113 ? -9.962 4.197 0.909 1.00 92.06 113 GLU A N 1
ATOM 904 C CA . GLU A 1 113 ? -10.131 3.829 2.310 1.00 92.06 113 GLU A CA 1
ATOM 905 C C . GLU A 1 113 ? -10.698 2.407 2.421 1.00 92.06 113 GLU A C 1
ATOM 907 O O . GLU A 1 113 ? -11.729 2.071 1.838 1.00 92.06 113 GLU A O 1
ATOM 912 N N . TYR A 1 114 ? -10.025 1.583 3.214 1.00 90.19 114 TYR A N 1
ATOM 913 C CA . TYR A 1 114 ? -10.359 0.194 3.485 1.00 90.19 114 TYR A CA 1
ATOM 914 C C . TYR A 1 114 ? -10.840 0.076 4.932 1.00 90.19 114 TYR A C 1
ATOM 916 O O . TYR A 1 114 ? -10.099 0.396 5.864 1.00 90.19 114 TYR A O 1
ATOM 924 N N . LYS A 1 115 ? -12.088 -0.373 5.109 1.00 87.12 115 LYS A N 1
ATOM 925 C CA . LYS A 1 115 ? -12.752 -0.604 6.404 1.00 87.12 115 LYS A CA 1
ATOM 926 C C . LYS A 1 115 ? -13.378 -1.985 6.411 1.00 87.12 115 LYS A C 1
ATOM 928 O O . LYS A 1 115 ? -14.007 -2.344 5.420 1.00 87.12 115 LYS A O 1
ATOM 933 N N . ASN A 1 116 ? -13.297 -2.666 7.554 1.00 68.00 116 ASN A N 1
ATOM 934 C CA . ASN A 1 116 ? -13.884 -3.982 7.807 1.00 68.00 116 ASN A CA 1
ATOM 935 C C . ASN A 1 116 ? -13.470 -5.082 6.808 1.00 68.00 116 ASN A C 1
ATOM 937 O O . ASN A 1 116 ? -13.024 -4.858 5.685 1.00 68.00 116 ASN A O 1
ATOM 941 N N . GLN A 1 117 ? -13.526 -6.321 7.288 1.00 55.62 117 GLN A N 1
ATOM 942 C CA . GLN A 1 117 ? -12.996 -7.483 6.587 1.00 55.62 117 GLN A CA 1
ATOM 943 C C . GLN A 1 117 ? -13.743 -7.731 5.263 1.00 55.62 117 GLN A C 1
ATOM 945 O O . GLN A 1 117 ? -14.937 -7.469 5.158 1.00 55.62 117 GLN A O 1
ATOM 950 N N . TRP A 1 118 ? -13.027 -8.312 4.293 1.00 43.41 118 TRP A N 1
ATOM 951 C CA . TRP A 1 118 ? -13.539 -8.907 3.045 1.00 43.41 118 TRP A CA 1
ATOM 952 C C . TRP A 1 118 ? -13.681 -7.978 1.829 1.00 43.41 118 TRP A C 1
ATOM 954 O O . TRP A 1 118 ? -14.773 -7.740 1.324 1.00 43.41 118 TRP A O 1
ATOM 964 N N . LYS A 1 119 ? -12.547 -7.595 1.229 1.00 38.03 119 LYS A N 1
ATOM 965 C CA . LYS A 1 119 ? -12.474 -7.448 -0.234 1.00 38.03 119 LYS A CA 1
ATOM 966 C C . LYS A 1 119 ? -11.252 -8.187 -0.773 1.00 38.03 119 LYS A C 1
ATOM 968 O O . LYS A 1 119 ? -10.118 -7.773 -0.563 1.00 38.03 119 LYS A O 1
ATOM 973 N N . VAL A 1 120 ? -11.499 -9.314 -1.439 1.00 40.16 120 VAL A N 1
ATOM 974 C CA . VAL A 1 120 ? -10.540 -9.968 -2.338 1.00 40.16 120 VAL A CA 1
ATOM 975 C C . VAL A 1 120 ? -10.782 -9.330 -3.701 1.00 40.16 120 VAL A C 1
ATOM 977 O O . VAL A 1 120 ? -11.878 -9.486 -4.230 1.00 40.16 120 VAL A O 1
ATOM 980 N N . HIS A 1 121 ? -9.824 -8.571 -4.237 1.00 44.06 121 HIS A N 1
ATOM 981 C CA . HIS A 1 121 ? -9.872 -8.181 -5.649 1.00 44.06 121 HIS A CA 1
ATOM 982 C C . HIS A 1 121 ? -9.063 -9.179 -6.483 1.00 44.06 121 HIS A C 1
ATOM 984 O O . HIS A 1 121 ? -7.975 -9.632 -6.094 1.00 44.06 121 HIS A O 1
ATOM 990 N N . THR A 1 122 ? -9.711 -9.635 -7.552 1.00 37.59 122 THR A N 1
ATOM 991 C CA . THR A 1 122 ? -9.270 -10.694 -8.463 1.00 37.59 122 THR A CA 1
ATOM 992 C C . THR A 1 122 ? -8.215 -10.172 -9.414 1.00 37.59 122 THR A C 1
ATOM 994 O O . THR A 1 122 ? -8.403 -9.053 -9.923 1.00 37.59 122 THR A O 1
#

Radius of gyration: 22.35 Å; chains: 1; bounding box: 54×29×65 Å

pLDDT: mean 81.59, std 14.19, range [35.19, 94.62]